Protein AF-A0A453SZI4-F1 (afdb_monomer_lite)

Structure (mmCIF, N/CA/C/O backbone):
data_AF-A0A453SZI4-F1
#
_entry.id   AF-A0A453SZI4-F1
#
loop_
_atom_site.group_PDB
_atom_site.id
_atom_site.type_symbol
_atom_site.label_atom_id
_atom_site.label_alt_id
_atom_site.label_comp_id
_atom_site.label_asym_id
_atom_site.label_entity_id
_atom_site.label_seq_id
_atom_site.pdbx_PDB_ins_code
_atom_site.Cartn_x
_atom_site.Cartn_y
_atom_site.Cartn_z
_atom_site.occupancy
_atom_site.B_iso_or_equiv
_atom_site.auth_seq_id
_atom_site.auth_comp_id
_atom_site.auth_asym_id
_atom_site.auth_atom_id
_atom_site.pdbx_PDB_model_num
ATOM 1 N N . MET A 1 1 ? -15.503 -6.853 10.551 1.00 55.19 1 MET A N 1
ATOM 2 C CA . MET A 1 1 ? -14.032 -6.971 10.427 1.00 55.19 1 MET A CA 1
ATOM 3 C C . MET A 1 1 ? -13.433 -5.567 10.466 1.00 55.19 1 MET A C 1
ATOM 5 O O . MET A 1 1 ? -13.904 -4.737 9.703 1.00 55.19 1 MET A O 1
ATOM 9 N N . LYS A 1 2 ? -12.464 -5.274 11.348 1.00 70.06 2 LYS A N 1
ATOM 10 C CA . LYS A 1 2 ? -11.796 -3.953 11.493 1.00 70.06 2 LYS A CA 1
ATOM 11 C C . LYS A 1 2 ? -10.421 -3.919 10.794 1.00 70.06 2 LYS A C 1
ATOM 13 O O . LYS A 1 2 ? -9.443 -3.385 11.298 1.00 70.06 2 LYS A O 1
ATOM 18 N N . CYS A 1 3 ? -10.335 -4.579 9.643 1.00 78.19 3 CYS A N 1
ATOM 19 C CA . CYS A 1 3 ? -9.075 -4.846 8.954 1.00 78.19 3 CYS A CA 1
ATOM 20 C C . CYS A 1 3 ? -8.432 -3.585 8.352 1.00 78.19 3 CYS A C 1
ATOM 22 O O . CYS A 1 3 ? -7.211 -3.452 8.387 1.00 78.19 3 CYS A O 1
ATOM 24 N N . ASN A 1 4 ? -9.240 -2.659 7.819 1.00 82.62 4 ASN A N 1
ATOM 25 C CA . ASN A 1 4 ? -8.771 -1.492 7.059 1.00 82.62 4 ASN A CA 1
ATOM 26 C C . ASN A 1 4 ? -7.804 -1.853 5.907 1.00 82.62 4 ASN A C 1
ATOM 28 O O . ASN A 1 4 ? -6.972 -1.042 5.521 1.00 82.62 4 ASN A O 1
ATOM 32 N N . CYS A 1 5 ? -7.902 -3.064 5.346 1.00 79.56 5 CYS A N 1
ATOM 33 C CA . CYS A 1 5 ? -7.125 -3.474 4.175 1.00 79.56 5 CYS A CA 1
ATOM 34 C C . CYS A 1 5 ? -8.053 -3.895 3.033 1.00 79.56 5 CYS A C 1
ATOM 36 O O . CYS A 1 5 ? -9.047 -4.590 3.255 1.00 79.56 5 CYS A O 1
ATOM 38 N N . CYS A 1 6 ? -7.691 -3.518 1.806 1.00 79.31 6 CYS A N 1
ATOM 39 C CA . CYS A 1 6 ? -8.292 -4.062 0.591 1.00 79.31 6 CYS A CA 1
ATOM 40 C C . CYS A 1 6 ? -7.691 -5.447 0.318 1.00 79.31 6 CYS A C 1
ATOM 42 O O . CYS A 1 6 ? -6.471 -5.590 0.244 1.00 79.31 6 CYS A O 1
ATOM 44 N N . LEU A 1 7 ? -8.538 -6.469 0.181 1.00 82.25 7 LEU A N 1
ATOM 45 C CA . LEU A 1 7 ? -8.124 -7.863 -0.001 1.00 82.25 7 LEU A CA 1
ATOM 46 C C . LEU A 1 7 ? -8.679 -8.411 -1.316 1.00 82.25 7 LEU A C 1
ATOM 48 O O . LEU A 1 7 ? -9.753 -8.013 -1.765 1.00 82.25 7 LEU A O 1
ATOM 52 N N . GLY A 1 8 ? -7.948 -9.337 -1.934 1.00 81.75 8 GLY A N 1
ATOM 53 C CA . GLY A 1 8 ? -8.397 -9.987 -3.161 1.00 81.75 8 GLY A CA 1
ATOM 54 C C . GLY A 1 8 ? -9.654 -10.828 -2.930 1.00 81.75 8 GLY A C 1
ATOM 55 O O . GLY A 1 8 ? -9.762 -11.531 -1.930 1.00 81.75 8 GLY A O 1
ATOM 56 N N . MET A 1 9 ? -10.577 -10.820 -3.895 1.00 83.12 9 MET A N 1
ATOM 57 C CA . MET A 1 9 ? -11.843 -11.568 -3.808 1.00 83.12 9 MET A CA 1
ATOM 58 C C . MET A 1 9 ? -11.658 -13.087 -3.662 1.00 83.12 9 MET A C 1
ATOM 60 O O . MET A 1 9 ? -12.555 -13.775 -3.191 1.00 83.12 9 MET A O 1
ATOM 64 N N . ARG A 1 10 ? -10.503 -13.616 -4.081 1.00 85.56 10 ARG A N 1
ATOM 65 C CA . ARG A 1 10 ? -10.174 -15.049 -4.028 1.00 85.56 10 ARG A CA 1
ATOM 66 C C . ARG A 1 10 ? -9.441 -15.452 -2.740 1.00 85.56 10 ARG A C 1
ATOM 68 O O . ARG A 1 10 ? -9.006 -16.593 -2.638 1.00 85.56 10 ARG A O 1
ATOM 75 N N . LEU A 1 11 ? -9.260 -14.536 -1.784 1.00 80.12 11 LEU A N 1
ATOM 76 C CA . LEU A 1 11 ? -8.580 -14.827 -0.523 1.00 80.12 11 LEU A CA 1
ATOM 77 C C . LEU A 1 11 ? -9.515 -15.624 0.398 1.00 80.12 11 LEU A C 1
ATOM 79 O O . LEU A 1 11 ? -10.460 -15.070 0.953 1.00 80.12 11 LEU A O 1
ATOM 83 N N . SER A 1 12 ? -9.249 -16.922 0.552 1.00 79.62 12 SER A N 1
ATOM 84 C CA . SER A 1 12 ? -10.048 -17.824 1.393 1.00 79.62 12 SER A CA 1
ATOM 85 C C . SER A 1 12 ? -9.836 -17.587 2.888 1.00 79.62 12 SER A C 1
ATOM 87 O O . SER A 1 12 ? -10.784 -17.663 3.664 1.00 79.62 12 SER A O 1
ATOM 89 N N . GLU A 1 13 ? -8.605 -17.272 3.294 1.00 80.31 13 GLU A N 1
ATOM 90 C CA . GLU A 1 13 ? -8.244 -17.039 4.689 1.00 80.31 13 GLU A CA 1
ATOM 91 C C . GLU A 1 13 ? -7.487 -15.725 4.849 1.00 80.31 13 GLU A C 1
ATOM 93 O O . GLU A 1 13 ? -6.467 -15.470 4.207 1.00 80.31 13 GLU A O 1
ATOM 98 N N . HIS A 1 14 ? -7.980 -14.888 5.759 1.00 80.12 14 HIS A N 1
ATOM 99 C CA . HIS A 1 14 ? -7.341 -13.639 6.130 1.00 80.12 14 HIS A CA 1
ATOM 100 C C . HIS A 1 14 ? -7.156 -13.576 7.642 1.00 80.12 14 HIS A C 1
ATOM 102 O O . HIS A 1 14 ? -8.098 -13.327 8.399 1.00 80.12 14 HIS A O 1
ATOM 108 N N . ARG A 1 15 ? -5.911 -13.737 8.095 1.00 80.62 15 ARG A N 1
ATOM 109 C CA . ARG A 1 15 ? -5.557 -13.430 9.480 1.00 80.62 15 ARG A CA 1
ATOM 110 C C . ARG A 1 15 ? -5.435 -11.918 9.641 1.00 80.62 15 ARG A C 1
ATOM 112 O O . ARG A 1 15 ? -4.382 -11.339 9.379 1.00 80.62 15 ARG A O 1
ATOM 119 N N . CYS A 1 16 ? -6.524 -11.297 10.079 1.00 82.56 16 CYS A N 1
ATOM 120 C CA . CYS A 1 16 ? -6.599 -9.856 10.279 1.00 82.56 16 CYS A CA 1
ATOM 121 C C . CYS A 1 16 ? -5.530 -9.351 11.249 1.00 82.56 16 CYS A C 1
ATOM 123 O O . CYS A 1 16 ? -5.495 -9.742 12.415 1.00 82.56 16 CYS A O 1
ATOM 125 N N . ARG A 1 17 ? -4.689 -8.437 10.758 1.00 80.69 17 ARG A N 1
ATOM 126 C CA . ARG A 1 17 ? -3.882 -7.531 11.574 1.00 80.69 17 ARG A CA 1
ATOM 127 C C . ARG A 1 17 ? -4.421 -6.132 11.349 1.00 80.69 17 ARG A C 1
ATOM 129 O O . ARG A 1 17 ? -4.241 -5.572 10.270 1.00 80.69 17 ARG A O 1
ATOM 136 N N . GLU A 1 18 ? -5.140 -5.617 12.342 1.00 84.38 18 GLU A N 1
ATOM 137 C CA . GLU A 1 18 ? -5.711 -4.275 12.261 1.00 84.38 18 GLU A CA 1
ATOM 138 C C . GLU A 1 18 ? -4.605 -3.267 11.941 1.00 84.38 18 GLU A C 1
ATOM 140 O O . GLU A 1 18 ? -3.508 -3.350 12.497 1.00 84.38 18 GLU A O 1
ATOM 145 N N . LYS A 1 19 ? -4.902 -2.333 11.031 1.00 84.19 19 LYS A N 1
ATOM 146 C CA . LYS A 1 19 ? -3.999 -1.232 10.664 1.00 84.19 19 LYS A CA 1
ATOM 147 C C . LYS A 1 19 ? -2.667 -1.669 10.045 1.00 84.19 19 LYS A C 1
ATOM 149 O O . LYS A 1 19 ? -1.716 -0.896 10.031 1.00 84.19 19 LYS A O 1
ATOM 154 N N . GLY A 1 20 ? -2.589 -2.879 9.483 1.00 84.12 20 GLY A N 1
ATOM 155 C CA . GLY A 1 20 ? -1.361 -3.386 8.858 1.00 84.12 20 GLY A CA 1
ATOM 156 C C . GLY A 1 20 ? -0.820 -2.503 7.723 1.00 84.12 20 GLY A C 1
ATOM 157 O O . GLY A 1 20 ? 0.388 -2.461 7.510 1.00 84.12 20 GLY A O 1
ATOM 158 N N . LEU A 1 21 ? -1.699 -1.768 7.032 1.00 88.81 21 LEU A N 1
ATOM 159 C CA . LEU A 1 21 ? -1.338 -0.817 5.976 1.00 88.81 21 LEU A CA 1
ATOM 160 C C . LEU A 1 21 ? -1.117 0.621 6.475 1.00 88.81 21 LEU A C 1
ATOM 162 O O . LEU A 1 21 ? -0.738 1.470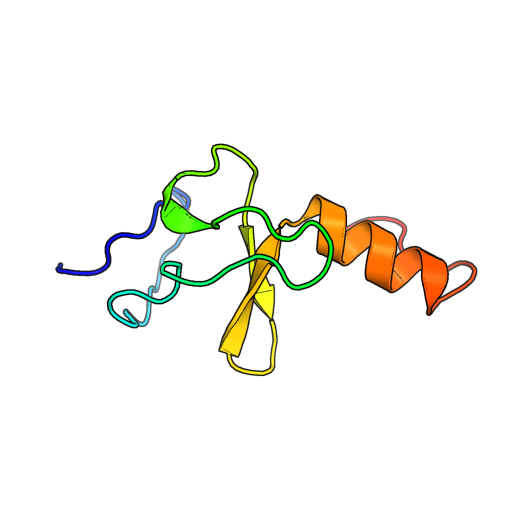 5.674 1.00 88.81 21 LEU A O 1
ATOM 166 N N . GLU A 1 22 ? -1.327 0.929 7.760 1.00 92.00 22 GLU A N 1
ATOM 167 C CA . GLU A 1 22 ? -1.053 2.263 8.331 1.00 92.00 22 GLU A CA 1
ATOM 168 C C . GLU A 1 22 ? 0.464 2.454 8.558 1.00 92.00 22 GLU A C 1
ATOM 170 O O . GLU A 1 22 ? 0.924 2.781 9.648 1.00 92.00 22 GLU A O 1
ATOM 175 N N . THR A 1 23 ? 1.259 2.224 7.512 1.00 91.44 23 THR A N 1
ATOM 176 C CA . THR A 1 23 ? 2.712 2.410 7.473 1.00 91.44 23 THR A CA 1
ATOM 177 C C . THR A 1 23 ? 3.142 2.906 6.089 1.00 91.44 23 THR A C 1
ATOM 179 O O . THR A 1 23 ? 2.396 2.792 5.112 1.00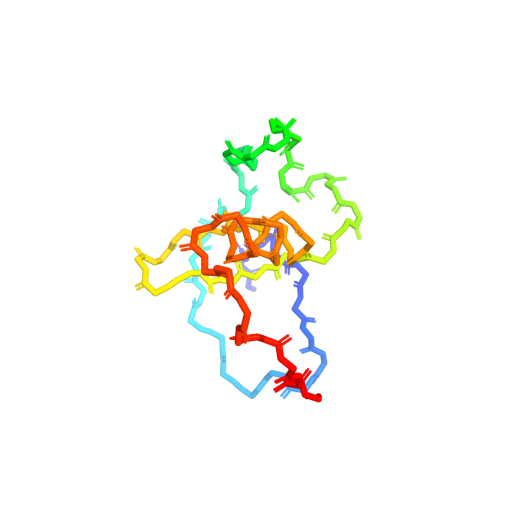 91.44 23 THR A O 1
ATOM 182 N N . ASN A 1 24 ? 4.348 3.459 5.996 1.00 94.25 24 ASN A N 1
ATOM 183 C CA . ASN A 1 24 ? 4.922 3.915 4.734 1.00 94.25 24 ASN A CA 1
ATOM 184 C C . ASN A 1 24 ? 5.673 2.779 4.039 1.00 94.25 24 ASN A C 1
ATOM 186 O O . ASN A 1 24 ? 6.310 1.941 4.684 1.00 94.25 24 ASN A O 1
ATOM 190 N N . CYS A 1 25 ? 5.638 2.777 2.711 1.00 93.12 25 CYS A N 1
ATOM 191 C CA . CYS A 1 25 ? 6.483 1.908 1.910 1.00 93.12 25 CYS A CA 1
ATOM 192 C C . CYS A 1 25 ? 7.965 2.256 2.157 1.00 93.12 25 CYS A C 1
ATOM 194 O O . CYS A 1 25 ? 8.350 3.408 1.960 1.00 93.12 25 CYS A O 1
ATOM 196 N N . PRO A 1 26 ? 8.827 1.293 2.529 1.00 89.44 26 PRO A N 1
ATOM 197 C CA . PRO A 1 26 ? 10.231 1.574 2.841 1.00 89.44 26 PRO A CA 1
ATOM 198 C C . PRO A 1 26 ? 11.076 1.944 1.612 1.00 89.44 26 PRO A C 1
ATOM 200 O O . PRO A 1 26 ? 12.209 2.381 1.770 1.00 89.44 26 PRO A O 1
ATOM 203 N N . ILE A 1 27 ? 10.547 1.749 0.398 1.00 90.12 27 ILE A N 1
ATOM 204 C CA . ILE A 1 27 ? 11.258 2.017 -0.858 1.00 90.12 27 ILE A CA 1
ATOM 205 C C . ILE A 1 27 ? 10.880 3.381 -1.437 1.00 90.12 27 ILE A C 1
ATOM 207 O O . ILE A 1 27 ? 11.769 4.151 -1.780 1.00 90.12 27 ILE A O 1
ATOM 211 N N . CYS A 1 28 ? 9.583 3.688 -1.560 1.00 92.94 28 CYS A N 1
ATOM 212 C CA . CYS A 1 28 ? 9.130 4.960 -2.140 1.00 92.94 28 CYS A CA 1
ATOM 213 C C . CYS A 1 28 ? 8.683 6.000 -1.104 1.00 92.94 28 CYS A C 1
ATOM 215 O O . CYS A 1 28 ? 8.547 7.167 -1.449 1.00 92.94 28 CYS A O 1
ATOM 217 N N . GLY A 1 29 ? 8.454 5.608 0.151 1.00 92.38 29 GLY A N 1
ATOM 218 C CA . GLY A 1 29 ? 7.977 6.502 1.209 1.00 92.38 29 GLY A CA 1
ATOM 219 C C . GLY A 1 29 ? 6.469 6.765 1.200 1.00 92.38 29 GLY A C 1
ATOM 220 O O . GLY A 1 29 ? 5.963 7.351 2.155 1.00 92.38 29 GLY A O 1
ATOM 221 N N . ASP A 1 30 ? 5.737 6.302 0.184 1.00 95.56 30 ASP A N 1
ATOM 222 C CA . ASP A 1 30 ? 4.292 6.518 0.094 1.00 95.56 30 ASP A CA 1
ATOM 223 C C . ASP A 1 30 ? 3.528 5.762 1.182 1.00 95.56 30 ASP A C 1
ATOM 225 O O . ASP A 1 30 ? 3.833 4.611 1.518 1.00 95.56 30 ASP A O 1
ATOM 229 N N . PHE A 1 31 ? 2.468 6.394 1.679 1.00 93.94 31 PHE A N 1
ATOM 230 C CA . PHE A 1 31 ? 1.596 5.799 2.679 1.00 93.94 31 PHE A 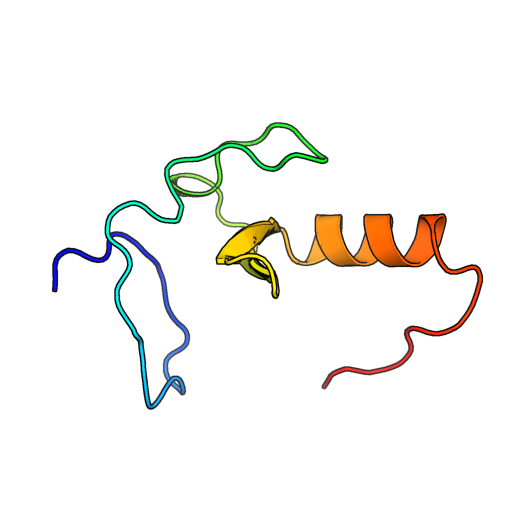CA 1
ATOM 231 C C . PHE A 1 31 ? 0.747 4.676 2.068 1.00 93.94 31 PHE A C 1
ATOM 233 O O . PHE A 1 31 ? -0.041 4.906 1.146 1.00 93.94 31 PHE A O 1
ATOM 240 N N . LEU A 1 32 ? 0.901 3.449 2.580 1.00 92.75 32 LEU A N 1
ATOM 241 C CA . LEU A 1 32 ? 0.307 2.254 1.971 1.00 92.75 32 LEU A CA 1
ATOM 242 C C . LEU A 1 32 ? -1.223 2.261 2.032 1.00 92.75 32 LEU A C 1
ATOM 244 O O . LEU A 1 32 ? -1.864 1.824 1.083 1.00 92.75 32 LEU A O 1
ATOM 248 N N . PHE A 1 33 ? -1.811 2.769 3.117 1.00 91.06 33 PHE A N 1
ATOM 249 C CA . PHE A 1 33 ? -3.263 2.752 3.311 1.00 91.06 33 PHE A CA 1
ATOM 250 C C . PHE A 1 33 ? -4.025 3.633 2.310 1.00 91.06 33 PHE A C 1
ATOM 252 O O . PHE A 1 33 ? -5.112 3.264 1.875 1.00 91.06 33 PHE A O 1
ATOM 259 N N . THR A 1 34 ? -3.468 4.783 1.922 1.00 92.38 34 THR A N 1
ATOM 260 C CA . THR A 1 34 ? -4.105 5.695 0.952 1.00 92.38 34 THR A CA 1
ATOM 261 C C . THR A 1 34 ? -3.654 5.452 -0.485 1.00 92.38 34 THR A C 1
ATOM 263 O O . THR A 1 34 ? -4.164 6.085 -1.407 1.00 92.38 34 THR A O 1
ATOM 266 N N . SER A 1 35 ? -2.672 4.576 -0.691 1.00 91.31 35 SER A N 1
ATOM 267 C CA . SER A 1 35 ? -2.147 4.271 -2.014 1.00 91.31 35 SER A CA 1
ATOM 268 C C . SER A 1 35 ? -3.088 3.332 -2.771 1.00 91.31 35 SER A C 1
ATOM 270 O O . SER A 1 35 ? -3.581 2.349 -2.227 1.00 91.31 35 SER A O 1
ATOM 272 N N . ILE A 1 36 ? -3.293 3.602 -4.061 1.00 89.75 36 ILE A N 1
ATOM 273 C CA . ILE A 1 36 ? -4.027 2.703 -4.967 1.00 89.75 36 ILE A CA 1
ATOM 274 C C . ILE A 1 36 ? -3.148 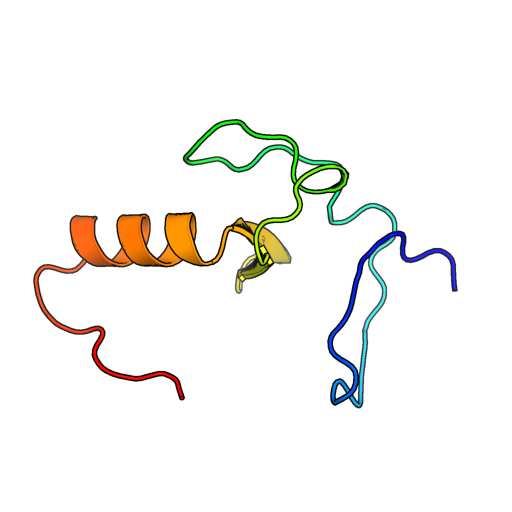1.569 -5.515 1.00 89.75 36 ILE A C 1
ATOM 276 O O . ILE A 1 36 ? -3.642 0.674 -6.200 1.00 89.75 36 ILE A O 1
ATOM 280 N N . ALA A 1 37 ? -1.837 1.621 -5.270 1.00 91.31 37 ALA A N 1
ATOM 281 C CA . ALA A 1 37 ? -0.902 0.634 -5.784 1.00 91.31 37 ALA A CA 1
ATOM 282 C C . ALA A 1 37 ? -1.034 -0.693 -5.026 1.00 91.31 37 ALA A C 1
ATOM 284 O O . ALA A 1 37 ? -1.199 -0.725 -3.808 1.00 91.31 37 ALA A O 1
ATOM 285 N N . ALA A 1 38 ? -0.920 -1.808 -5.751 1.00 90.81 38 ALA A N 1
ATOM 286 C CA . ALA A 1 38 ? -1.037 -3.139 -5.169 1.00 90.81 38 ALA A CA 1
ATOM 287 C C . ALA A 1 38 ? 0.042 -3.383 -4.103 1.00 90.81 38 ALA A C 1
ATOM 289 O O . ALA A 1 38 ? 1.234 -3.195 -4.357 1.00 90.81 38 ALA A O 1
ATOM 290 N N . VAL A 1 39 ? -0.364 -3.872 -2.933 1.00 91.19 39 VAL A N 1
ATOM 291 C CA . VAL A 1 39 ? 0.516 -4.135 -1.788 1.00 91.19 39 VAL A CA 1
ATOM 292 C C . VAL A 1 39 ? 0.684 -5.639 -1.580 1.00 91.19 39 VAL A C 1
ATOM 294 O O . VAL A 1 39 ? -0.263 -6.408 -1.735 1.00 91.19 39 VAL A O 1
ATOM 297 N N . ARG A 1 40 ? 1.890 -6.059 -1.199 1.00 88.81 40 ARG A N 1
ATOM 298 C CA . ARG A 1 40 ? 2.249 -7.439 -0.871 1.00 88.81 40 ARG A CA 1
ATOM 299 C C . ARG A 1 40 ? 2.653 -7.549 0.598 1.00 88.81 40 ARG A C 1
ATOM 301 O O . ARG A 1 40 ? 3.347 -6.680 1.126 1.00 88.81 40 ARG A O 1
ATOM 308 N N . ALA A 1 41 ? 2.241 -8.638 1.243 1.00 86.94 41 ALA A N 1
ATOM 309 C CA . ALA A 1 41 ? 2.730 -9.018 2.563 1.00 86.94 41 ALA A CA 1
ATOM 310 C C . ALA A 1 41 ? 4.096 -9.715 2.450 1.00 86.94 41 ALA A C 1
ATOM 312 O O . ALA A 1 41 ? 4.288 -10.614 1.629 1.00 86.94 41 ALA A O 1
ATOM 313 N N . LEU A 1 42 ? 5.040 -9.303 3.286 1.00 85.56 42 LEU A N 1
ATOM 314 C CA . LEU A 1 42 ? 6.385 -9.858 3.388 1.00 85.56 42 LEU A CA 1
ATOM 315 C C . LEU A 1 42 ? 6.427 -10.989 4.428 1.00 85.56 42 LEU A C 1
ATOM 317 O O . LEU A 1 42 ? 5.631 -10.985 5.371 1.00 85.56 42 LEU A O 1
ATOM 321 N N . PRO A 1 43 ? 7.393 -11.923 4.337 1.00 80.00 43 PRO A N 1
ATOM 322 C CA . PRO A 1 43 ? 7.532 -13.019 5.302 1.00 80.00 43 PRO A CA 1
ATOM 323 C C . PRO A 1 43 ? 7.806 -12.544 6.738 1.00 80.00 43 PRO A C 1
ATOM 325 O O . PRO A 1 43 ? 7.458 -13.232 7.691 1.00 80.00 43 PRO A O 1
ATOM 328 N N . CYS A 1 44 ? 8.369 -11.344 6.915 1.00 82.88 44 CYS A N 1
ATOM 329 C CA . CYS A 1 44 ? 8.545 -10.717 8.228 1.00 82.88 44 CYS A CA 1
ATOM 330 C C . CYS A 1 44 ? 7.242 -10.148 8.828 1.00 82.88 44 CYS A C 1
ATOM 332 O O . CYS A 1 44 ? 7.246 -9.686 9.967 1.00 82.88 44 CYS A O 1
ATOM 334 N N . GLY A 1 45 ? 6.132 -10.167 8.083 1.00 79.38 45 GLY A N 1
ATOM 335 C CA . GLY A 1 45 ? 4.829 -9.654 8.512 1.00 79.38 45 GLY A CA 1
ATOM 336 C C . GLY A 1 45 ? 4.576 -8.174 8.206 1.00 79.38 45 GLY A C 1
ATOM 337 O O . GLY A 1 45 ? 3.525 -7.665 8.589 1.00 79.38 45 GLY A O 1
ATOM 338 N N . HIS A 1 46 ? 5.501 -7.496 7.522 1.00 86.31 46 HIS A N 1
ATOM 339 C CA . HIS A 1 46 ? 5.320 -6.127 7.025 1.00 86.31 46 HIS A CA 1
ATOM 340 C C . HIS A 1 46 ? 4.695 -6.100 5.626 1.00 86.31 46 HIS A C 1
ATOM 342 O O . HIS A 1 46 ? 4.604 -7.124 4.953 1.00 86.31 46 HIS A O 1
ATOM 348 N N . PHE A 1 47 ? 4.298 -4.913 5.175 1.00 89.88 47 PHE A N 1
ATOM 349 C CA . PHE A 1 47 ? 3.699 -4.686 3.864 1.00 89.88 47 PHE A CA 1
ATOM 350 C C . PHE A 1 47 ? 4.569 -3.756 3.017 1.00 89.88 47 PHE A C 1
ATOM 352 O O . PHE A 1 47 ? 5.251 -2.879 3.545 1.00 89.88 47 PHE A O 1
ATOM 359 N N . MET A 1 48 ? 4.546 -3.950 1.702 1.00 92.62 48 MET A N 1
ATOM 360 C CA . MET A 1 48 ? 5.257 -3.109 0.737 1.00 92.62 48 MET A CA 1
ATOM 361 C C . MET A 1 48 ? 4.535 -3.141 -0.612 1.00 92.62 48 MET A C 1
ATOM 363 O O . MET A 1 48 ? 3.897 -4.143 -0.936 1.00 92.62 48 MET A O 1
ATOM 367 N N . HIS A 1 49 ? 4.626 -2.082 -1.424 1.00 94.31 49 HIS A N 1
ATOM 368 C CA . HIS A 1 49 ? 4.098 -2.136 -2.792 1.00 94.31 49 HIS A CA 1
ATOM 369 C C . HIS A 1 49 ? 4.733 -3.278 -3.581 1.00 94.31 49 HIS A C 1
ATOM 371 O O . HIS A 1 49 ? 5.936 -3.518 -3.493 1.00 94.31 49 HIS A O 1
ATOM 377 N N . SER A 1 50 ? 3.929 -3.961 -4.387 1.00 92.56 50 SER A N 1
ATOM 378 C CA . SER A 1 50 ? 4.370 -5.109 -5.186 1.00 92.56 50 SER A CA 1
ATOM 379 C C . SER A 1 50 ? 5.449 -4.705 -6.193 1.00 92.56 50 SER A C 1
ATOM 381 O O . SER A 1 50 ? 6.421 -5.428 -6.385 1.00 92.56 50 SER A O 1
ATOM 383 N N . THR A 1 51 ? 5.328 -3.508 -6.768 1.00 93.00 51 THR A N 1
ATOM 384 C CA . THR A 1 51 ? 6.334 -2.915 -7.660 1.00 93.00 51 THR A CA 1
ATOM 385 C C . THR A 1 51 ? 7.626 -2.581 -6.916 1.00 93.00 51 THR A C 1
ATOM 387 O O . THR A 1 51 ? 8.708 -2.915 -7.386 1.00 93.00 51 THR A O 1
ATOM 390 N N . CYS A 1 52 ? 7.535 -1.991 -5.721 1.00 93.19 52 CYS A N 1
ATOM 391 C CA . CYS A 1 52 ? 8.696 -1.728 -4.870 1.00 93.19 52 CYS A CA 1
ATOM 392 C C . CYS A 1 52 ? 9.397 -3.018 -4.429 1.00 93.19 52 CYS A C 1
ATOM 394 O O . CYS A 1 52 ? 10.624 -3.059 -4.394 1.00 93.19 52 CYS A O 1
ATOM 396 N N . PHE A 1 53 ? 8.637 -4.080 -4.148 1.00 91.81 53 PHE A N 1
ATOM 397 C CA . PHE A 1 53 ? 9.186 -5.407 -3.886 1.00 91.81 53 PHE A CA 1
ATOM 398 C C . PHE A 1 53 ? 9.941 -5.952 -5.095 1.00 91.81 53 PHE A C 1
ATOM 400 O O . PHE A 1 53 ? 11.069 -6.408 -4.947 1.00 91.81 53 PHE A O 1
ATOM 407 N N . GLN A 1 54 ? 9.357 -5.855 -6.290 1.00 89.50 54 GLN A N 1
A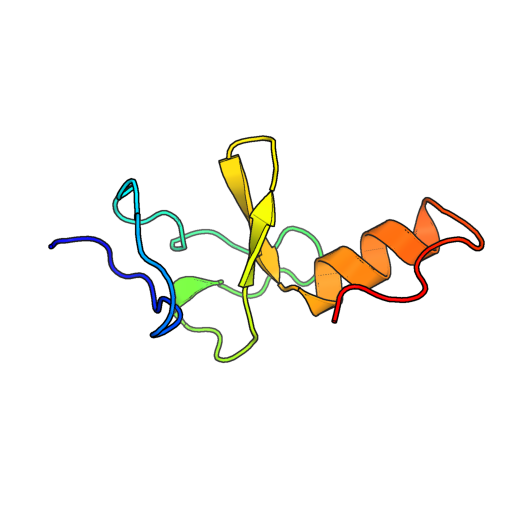TOM 408 C CA . GLN A 1 54 ? 10.008 -6.300 -7.517 1.00 89.50 54 GLN A CA 1
ATOM 409 C C . GLN A 1 54 ? 11.310 -5.533 -7.772 1.00 89.50 54 GLN A C 1
ATOM 411 O O . GLN A 1 54 ? 12.332 -6.161 -8.020 1.00 89.50 54 GLN A O 1
ATOM 416 N N . LEU A 1 55 ? 11.307 -4.202 -7.636 1.00 87.75 55 LEU A N 1
ATOM 417 C CA . LEU A 1 55 ? 12.517 -3.382 -7.758 1.00 87.75 55 LEU A CA 1
ATOM 418 C C . LEU A 1 55 ? 13.581 -3.782 -6.730 1.00 87.75 55 LEU A C 1
ATOM 420 O O . LEU A 1 55 ? 14.740 -3.971 -7.093 1.00 87.75 55 LEU A O 1
ATOM 424 N N . TYR A 1 56 ? 13.187 -3.962 -5.467 1.00 85.50 56 TYR A N 1
ATOM 425 C CA . TYR A 1 56 ? 14.083 -4.426 -4.410 1.00 85.50 56 TYR A CA 1
ATOM 426 C C . TYR A 1 56 ? 14.698 -5.791 -4.753 1.00 85.50 56 TYR A C 1
ATOM 428 O O . TYR A 1 56 ? 15.915 -5.954 -4.688 1.00 85.50 56 TYR A O 1
ATOM 436 N N . CYS A 1 57 ? 13.885 -6.753 -5.197 1.00 83.75 57 CYS A N 1
ATOM 437 C CA . CYS A 1 57 ? 14.365 -8.059 -5.639 1.00 83.75 57 CYS A CA 1
ATOM 438 C C . CYS A 1 57 ? 15.283 -7.958 -6.860 1.00 83.75 57 CYS A C 1
ATOM 440 O O . CYS A 1 57 ? 16.292 -8.645 -6.883 1.00 83.75 57 CYS A O 1
ATOM 442 N N . MET A 1 58 ? 14.990 -7.104 -7.841 1.00 79.25 58 MET A N 1
ATOM 443 C CA . MET A 1 58 ? 15.831 -6.942 -9.033 1.00 79.25 58 MET A CA 1
ATOM 444 C C . MET A 1 58 ? 17.199 -6.329 -8.713 1.00 79.25 58 MET A C 1
ATOM 446 O O . MET A 1 58 ? 18.196 -6.740 -9.297 1.00 79.25 58 MET A O 1
ATOM 450 N N . ILE A 1 59 ? 17.260 -5.370 -7.784 1.00 75.69 59 ILE A N 1
ATOM 451 C CA . ILE A 1 59 ? 18.523 -4.739 -7.370 1.00 75.69 59 ILE A CA 1
ATOM 452 C C . ILE A 1 59 ? 19.380 -5.720 -6.559 1.00 75.69 59 ILE A C 1
ATOM 454 O O . ILE A 1 59 ? 20.594 -5.776 -6.739 1.00 75.69 59 ILE A O 1
ATOM 458 N N . ILE A 1 60 ? 18.762 -6.503 -5.670 1.00 69.75 60 ILE A N 1
ATOM 459 C CA . ILE A 1 60 ? 19.479 -7.444 -4.796 1.00 69.75 60 ILE A CA 1
ATOM 460 C C . ILE A 1 60 ? 19.794 -8.772 -5.517 1.00 69.75 60 ILE A C 1
ATOM 462 O O . ILE A 1 60 ? 20.774 -9.437 -5.186 1.00 69.75 60 ILE A O 1
ATOM 466 N N . LEU A 1 61 ? 19.000 -9.159 -6.521 1.00 60.34 61 LEU A N 1
ATOM 467 C CA . LEU A 1 61 ? 19.142 -10.392 -7.298 1.00 60.34 61 LEU A CA 1
ATOM 468 C C . LEU A 1 61 ? 19.272 -10.037 -8.786 1.00 60.34 61 LEU A C 1
ATOM 470 O O . LEU A 1 61 ? 18.279 -9.953 -9.509 1.00 60.34 61 LEU A O 1
ATOM 474 N N . HIS A 1 62 ? 20.503 -9.873 -9.269 1.00 55.53 62 HIS A N 1
ATOM 475 C CA . HIS A 1 62 ? 20.810 -9.761 -10.699 1.00 55.53 62 HIS A CA 1
ATOM 476 C C . HIS A 1 62 ? 20.471 -11.066 -11.466 1.00 55.53 62 HIS A C 1
ATOM 478 O O . HIS A 1 62 ? 21.364 -11.794 -11.895 1.00 55.53 62 HIS A O 1
ATOM 484 N N . GLY A 1 63 ? 19.182 -11.360 -11.685 1.00 53.41 63 GLY A N 1
ATOM 485 C CA . GLY A 1 63 ? 18.757 -12.208 -12.805 1.00 53.41 63 GLY A CA 1
ATOM 486 C C . GLY A 1 63 ? 17.884 -13.435 -12.540 1.00 53.41 63 GLY A C 1
ATOM 487 O O . GLY A 1 63 ? 17.984 -14.358 -13.336 1.00 53.41 63 GLY A O 1
ATOM 488 N N . GLN A 1 64 ? 17.019 -13.496 -11.522 1.00 52.62 64 GLN A N 1
ATOM 489 C CA . GLN A 1 64 ? 16.037 -14.596 -11.403 1.00 52.62 64 GLN A CA 1
ATOM 490 C C . GLN A 1 64 ? 14.718 -14.114 -10.758 1.00 52.62 64 GLN A C 1
ATOM 492 O O . GLN A 1 64 ? 14.464 -14.370 -9.586 1.00 52.62 64 GLN A O 1
ATOM 497 N N . TYR A 1 65 ? 13.868 -13.396 -11.498 1.00 53.53 65 TYR A N 1
ATOM 498 C CA . TYR A 1 65 ? 12.449 -13.255 -11.125 1.00 53.53 65 TYR A CA 1
ATOM 499 C C . TYR A 1 65 ? 11.574 -13.129 -12.375 1.00 53.53 65 TYR A C 1
ATOM 501 O O . TYR A 1 65 ? 10.907 -12.125 -12.623 1.00 53.53 65 TYR A O 1
ATOM 509 N N . SER A 1 66 ? 11.639 -14.160 -13.213 1.00 48.53 66 SER A N 1
ATOM 510 C CA . SER A 1 66 ? 10.573 -14.482 -14.154 1.00 48.53 66 SER A CA 1
ATOM 511 C C . SER A 1 66 ? 9.471 -15.200 -13.373 1.00 48.53 66 SER A C 1
ATOM 513 O O . SER A 1 66 ? 9.761 -16.133 -12.628 1.00 48.53 66 SER A O 1
ATOM 515 N N . SER A 1 67 ? 8.227 -14.778 -13.602 1.00 57.12 67 SER A N 1
ATOM 516 C CA . SER A 1 67 ? 6.967 -15.469 -13.285 1.00 57.12 67 SER A CA 1
ATOM 517 C C . SER A 1 67 ? 6.637 -15.739 -11.811 1.00 57.12 67 SER A C 1
ATOM 519 O O . SER A 1 67 ? 7.020 -16.761 -11.257 1.00 57.12 67 SER A O 1
ATOM 521 N N . ASP A 1 68 ? 5.759 -14.906 -11.250 1.00 40.75 68 ASP A N 1
ATOM 522 C CA . ASP A 1 68 ? 4.643 -15.410 -10.442 1.00 40.75 68 ASP A CA 1
ATOM 523 C C . ASP A 1 68 ? 3.368 -14.905 -11.137 1.00 40.75 68 ASP A C 1
ATOM 525 O O . ASP A 1 68 ? 3.207 -13.699 -11.348 1.00 40.75 68 ASP A O 1
ATOM 529 N N . SER A 1 69 ? 2.598 -15.860 -11.662 1.00 40.19 69 SER A N 1
ATOM 530 C CA . SER A 1 69 ? 1.400 -15.682 -12.501 1.00 40.19 69 SER A CA 1
ATOM 531 C C . SER A 1 69 ? 0.155 -15.418 -11.665 1.00 40.19 69 SER A C 1
ATOM 533 O O . SER A 1 69 ? 0.092 -15.950 -10.537 1.00 40.19 69 SER A O 1
#

Foldseek 3Di:
DQQLDDDDPPDPDDPGDHCLQCAAAPQPRHRRSPDPADWDQDPVRHIHGPVSVVVVCCVVDVDDDDDDD

Organism: Aegilops tauschii subsp. strangulata (NCBI:txid200361)

pLDDT: mean 81.3, std 13.64, range [40.19, 95.56]

Secondary structure (DSSP, 8-state):
--------TT-------TTT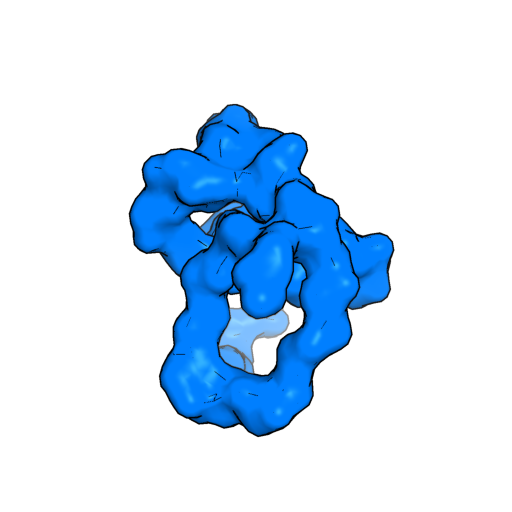TSSB-TTT--BTTT--S-EEE-TTS-EEEHHHHHHHHHHHSTT------

InterPro domains:
  IPR001841 Zinc finger, RING-type [SM00184] (25-60)
  IPR013083 Zinc finger, RING/FYVE/PHD-type [G3DSA:3.30.40.10] (18-63)
  IPR017921 Zinc finger, CTCHY-type [PS51270] (1-24)

Radius of gyration: 13.04 Å; chains: 1; bounding box: 35×24×26 Å

Sequence (69 aa):
MKCNCCLGMRLSEHRCREKGLETNCPICGDFLFTSIAAVRALPCGHFMHSTCFQLYCMIILHGQYSSDS